Protein AF-A0A4Q9QGJ5-F1 (afdb_monomer_lite)

pLDDT: mean 77.06, std 15.82, range [46.91, 92.88]

Sequence (101 aa):
MSIDYETIQKIQKLGDDVLIGVAEVAALTGFSILTVRQRKLPGLEPVPGLSRLRWRLGDLRQWMRSGPQYLSTSAKLAAVATTTLNRAGRPTKKEQVERRK

Structure (mmCIF, N/CA/C/O backbone):
data_AF-A0A4Q9QGJ5-F1
#
_entry.id   AF-A0A4Q9QGJ5-F1
#
loop_
_atom_site.group_PDB
_atom_site.id
_atom_site.type_symbol
_atom_site.label_atom_id
_atom_site.label_alt_id
_atom_site.label_comp_id
_atom_site.label_asym_id
_atom_site.label_entity_id
_atom_site.label_seq_id
_atom_site.pdbx_PDB_ins_code
_atom_site.Cartn_x
_atom_site.Cartn_y
_atom_site.Cartn_z
_atom_site.occupancy
_atom_site.B_iso_or_equiv
_atom_site.auth_seq_id
_atom_site.auth_comp_id
_atom_site.auth_asym_id
_atom_site.auth_atom_id
_atom_site.pdbx_PDB_model_num
ATOM 1 N N . MET A 1 1 ? -4.146 13.561 14.499 1.00 57.62 1 MET A N 1
ATOM 2 C CA . MET A 1 1 ? -4.293 12.410 13.584 1.00 57.62 1 MET A CA 1
ATOM 3 C C . MET A 1 1 ? -4.172 11.160 14.431 1.00 57.62 1 MET A C 1
ATOM 5 O O . MET A 1 1 ? -3.139 11.003 15.065 1.00 57.62 1 MET A O 1
ATOM 9 N N . SER A 1 2 ? -5.233 10.359 14.543 1.00 69.31 2 SER A N 1
ATOM 10 C CA . SER A 1 2 ? -5.164 9.094 15.283 1.00 69.31 2 SER A CA 1
ATOM 11 C C . SER A 1 2 ? -4.436 8.073 14.416 1.00 69.31 2 SER A C 1
ATOM 13 O O . SER A 1 2 ? -4.761 7.938 13.239 1.00 69.31 2 SER A O 1
ATOM 15 N N . ILE A 1 3 ? -3.418 7.418 14.964 1.00 70.06 3 ILE A N 1
ATOM 16 C CA . ILE A 1 3 ? -2.721 6.323 14.289 1.00 70.06 3 ILE A CA 1
ATOM 17 C C . ILE A 1 3 ? -3.561 5.061 14.519 1.00 70.06 3 ILE A C 1
ATOM 19 O O . ILE A 1 3 ? -3.828 4.701 15.664 1.00 70.06 3 ILE A O 1
ATOM 23 N N . ASP A 1 4 ? -3.998 4.399 13.447 1.00 81.75 4 ASP A N 1
ATOM 24 C CA . ASP A 1 4 ? -4.859 3.210 13.525 1.00 81.75 4 ASP A CA 1
ATOM 25 C C . ASP A 1 4 ? -4.052 1.949 13.876 1.00 81.75 4 ASP A C 1
ATOM 27 O O . ASP A 1 4 ? -3.788 1.082 13.036 1.00 81.75 4 ASP A O 1
ATOM 31 N N . TYR A 1 5 ? -3.656 1.838 15.145 1.00 84.06 5 TYR A N 1
ATOM 32 C CA . TYR A 1 5 ? -2.845 0.728 15.659 1.00 84.06 5 TYR A CA 1
ATOM 33 C C . TYR A 1 5 ? -3.490 -0.651 15.457 1.00 84.06 5 TYR A C 1
ATOM 35 O O . TYR A 1 5 ? -2.786 -1.615 15.162 1.00 84.06 5 TYR A O 1
ATOM 43 N N . GLU A 1 6 ? -4.819 -0.741 15.527 1.00 86.12 6 GLU A N 1
ATOM 44 C CA . GLU A 1 6 ? -5.588 -1.961 15.237 1.00 86.12 6 GLU A CA 1
ATOM 45 C C . GLU A 1 6 ? -5.326 -2.487 13.817 1.00 86.12 6 GLU A C 1
ATOM 47 O O . GLU A 1 6 ? -5.089 -3.677 13.591 1.00 86.12 6 GLU A O 1
ATOM 52 N N . THR A 1 7 ? -5.339 -1.582 12.839 1.00 85.31 7 THR A N 1
ATOM 53 C CA . THR A 1 7 ? -5.097 -1.905 11.431 1.00 85.31 7 THR A CA 1
ATOM 54 C C . THR A 1 7 ? -3.648 -2.334 11.229 1.00 85.31 7 THR A C 1
ATOM 56 O O . THR A 1 7 ? -3.389 -3.338 10.565 1.00 85.31 7 THR A O 1
ATOM 59 N N . ILE A 1 8 ? -2.703 -1.638 11.868 1.00 86.00 8 ILE A N 1
ATOM 60 C CA . ILE A 1 8 ? -1.276 -1.977 11.816 1.00 86.00 8 ILE A CA 1
ATOM 61 C C . ILE A 1 8 ? -1.034 -3.386 12.376 1.00 86.00 8 ILE A C 1
ATOM 63 O O . ILE A 1 8 ? -0.383 -4.196 11.715 1.00 86.00 8 ILE A O 1
ATOM 67 N N . GLN A 1 9 ? -1.601 -3.719 13.541 1.00 87.69 9 GLN A N 1
ATOM 68 C CA . GLN A 1 9 ? -1.459 -5.048 14.147 1.00 87.69 9 GLN A CA 1
ATOM 69 C C . GLN A 1 9 ? -2.019 -6.163 13.257 1.00 87.69 9 GLN A C 1
ATOM 71 O O . GLN A 1 9 ? -1.419 -7.236 13.154 1.00 87.69 9 GLN A O 1
ATOM 76 N N . LYS A 1 10 ? -3.154 -5.925 12.589 1.00 88.69 10 LYS A N 1
ATOM 77 C CA . LYS A 1 10 ? -3.728 -6.888 11.638 1.00 88.69 10 LYS A CA 1
ATOM 78 C C . LYS A 1 10 ? -2.805 -7.097 10.442 1.00 88.69 10 LYS A C 1
ATOM 80 O O . LYS A 1 10 ? -2.529 -8.241 10.097 1.00 88.69 10 LYS A O 1
ATOM 85 N N . ILE A 1 11 ? -2.276 -6.022 9.853 1.00 87.94 11 ILE A N 1
ATOM 86 C CA . ILE A 1 11 ? -1.405 -6.103 8.671 1.00 87.94 11 ILE A CA 1
ATOM 87 C C . ILE A 1 11 ? -0.046 -6.739 8.993 1.00 87.94 11 ILE A C 1
ATOM 89 O O . ILE A 1 11 ? 0.528 -7.436 8.157 1.00 87.94 11 ILE A O 1
ATOM 93 N N . GLN A 1 12 ? 0.480 -6.552 10.203 1.00 86.38 12 GLN A N 1
ATOM 94 C CA . GLN A 1 12 ? 1.734 -7.189 10.622 1.00 86.38 12 GLN A CA 1
ATOM 95 C C . GLN A 1 12 ? 1.660 -8.722 10.591 1.00 86.38 12 GLN A C 1
ATOM 97 O O . GLN A 1 12 ? 2.649 -9.367 10.252 1.00 86.38 12 GLN A O 1
ATOM 102 N N . LYS A 1 13 ? 0.486 -9.299 10.872 1.00 90.19 13 LYS A N 1
ATOM 103 C CA . LYS A 1 13 ? 0.255 -10.752 10.834 1.00 90.19 13 LYS A CA 1
ATOM 104 C C . LYS A 1 13 ? 0.084 -11.308 9.416 1.00 90.19 13 LYS A C 1
ATOM 106 O O . LYS A 1 13 ? 0.064 -12.522 9.244 1.00 90.19 13 LYS A O 1
ATOM 111 N N . LEU A 1 14 ? -0.070 -10.444 8.410 1.00 90.62 14 LEU A N 1
ATOM 112 C CA . LEU A 1 14 ? -0.262 -10.849 7.020 1.00 90.62 14 LEU A CA 1
ATOM 113 C C . LEU A 1 14 ? 1.075 -11.154 6.334 1.00 90.62 14 LEU A C 1
ATOM 115 O O . LEU A 1 14 ? 2.115 -10.565 6.651 1.00 90.62 14 LEU A O 1
ATOM 119 N N . GLY A 1 15 ? 1.012 -12.073 5.369 1.00 88.31 15 GLY A N 1
ATOM 120 C CA . GLY A 1 15 ? 2.126 -12.406 4.486 1.00 88.31 15 GLY A CA 1
ATOM 121 C C . GLY A 1 15 ? 2.393 -11.326 3.434 1.00 88.31 15 GLY A C 1
ATOM 122 O O . GLY A 1 15 ? 1.543 -10.484 3.143 1.00 88.31 15 GLY A O 1
ATOM 123 N N . ASP A 1 16 ? 3.580 -11.378 2.835 1.00 88.25 16 ASP A N 1
ATOM 124 C CA . ASP A 1 16 ? 4.072 -10.356 1.903 1.00 88.25 16 ASP A CA 1
ATOM 125 C C . ASP A 1 16 ? 3.315 -10.326 0.556 1.00 88.25 16 ASP A C 1
ATOM 127 O O . ASP A 1 16 ? 3.315 -9.304 -0.135 1.00 88.25 16 ASP A O 1
ATOM 131 N N . ASP A 1 17 ? 2.603 -11.402 0.210 1.00 86.50 17 ASP A N 1
ATOM 132 C CA . ASP A 1 17 ? 1.807 -11.512 -1.020 1.00 86.50 17 ASP A CA 1
ATOM 133 C C . ASP A 1 17 ? 0.443 -10.816 -0.956 1.00 86.50 17 ASP A C 1
ATOM 135 O O . ASP A 1 17 ? -0.262 -10.728 -1.963 1.00 86.50 17 ASP A O 1
ATOM 139 N N . VAL A 1 18 ? 0.054 -10.300 0.211 1.00 91.75 18 VAL A N 1
ATOM 140 C CA . VAL A 1 18 ? -1.256 -9.672 0.379 1.00 91.75 18 VAL A CA 1
ATOM 141 C C . VAL A 1 18 ? -1.302 -8.304 -0.299 1.00 91.75 18 VAL A C 1
ATOM 143 O O . VAL A 1 18 ? -0.410 -7.467 -0.137 1.00 91.75 18 VAL A O 1
ATOM 146 N N . LEU A 1 19 ? -2.393 -8.063 -1.029 1.00 92.06 19 LEU A N 1
ATOM 147 C CA . LEU A 1 19 ? -2.705 -6.764 -1.609 1.00 92.06 19 LEU A CA 1
ATOM 148 C C . LEU A 1 19 ? -3.414 -5.870 -0.594 1.00 92.06 19 LEU A C 1
ATOM 150 O O . LEU A 1 19 ? -4.537 -6.145 -0.172 1.00 92.06 19 LEU A O 1
ATOM 154 N N . ILE A 1 20 ? -2.777 -4.755 -0.268 1.00 92.19 20 ILE A N 1
ATOM 155 C CA . ILE A 1 20 ? -3.281 -3.746 0.661 1.00 92.19 20 ILE A CA 1
ATOM 156 C C . ILE A 1 20 ? -3.733 -2.493 -0.091 1.00 92.19 20 ILE A C 1
ATOM 158 O O . ILE A 1 20 ? -3.265 -2.208 -1.194 1.00 92.19 20 ILE A O 1
ATOM 162 N N . GLY A 1 21 ? -4.714 -1.778 0.456 1.00 92.88 21 GLY A N 1
ATOM 163 C CA . GLY A 1 21 ? -5.278 -0.570 -0.138 1.00 92.88 21 GLY A CA 1
ATOM 164 C C . GLY A 1 21 ? -4.661 0.720 0.402 1.00 92.88 21 GLY A C 1
ATOM 165 O O . GLY A 1 21 ? -3.643 0.740 1.088 1.00 92.88 21 GLY A O 1
ATOM 166 N N . VAL A 1 22 ? -5.312 1.834 0.064 1.00 92.25 22 VAL A N 1
ATOM 167 C CA . VAL A 1 22 ? -4.862 3.191 0.414 1.00 92.25 22 VAL A CA 1
ATOM 168 C C . VAL A 1 22 ? -4.858 3.421 1.929 1.00 92.25 22 VAL A C 1
ATOM 170 O O . VAL A 1 22 ? -3.947 4.068 2.436 1.00 92.25 22 VAL A O 1
ATOM 173 N N . ALA A 1 23 ? -5.864 2.912 2.646 1.00 90.69 23 ALA A N 1
ATOM 174 C CA . ALA A 1 23 ? -5.994 3.119 4.088 1.00 90.69 23 ALA A CA 1
ATOM 175 C C . ALA A 1 23 ? -4.891 2.381 4.856 1.00 90.69 23 ALA A C 1
ATOM 177 O O . ALA A 1 23 ? -4.276 2.937 5.758 1.00 90.69 23 ALA A O 1
ATOM 178 N N . GLU A 1 24 ? -4.592 1.154 4.444 1.00 91.56 24 GLU A N 1
ATOM 179 C CA . GLU A 1 24 ? -3.553 0.320 5.033 1.00 91.56 24 GLU A CA 1
ATOM 180 C C . GLU A 1 24 ? -2.156 0.896 4.778 1.00 91.56 24 GLU A C 1
ATOM 182 O O . GLU A 1 24 ? -1.342 0.987 5.695 1.00 91.56 24 GLU A O 1
ATOM 187 N N . VAL A 1 25 ? -1.888 1.346 3.546 1.00 91.38 25 VAL A N 1
ATOM 188 C CA . VAL A 1 25 ? -0.626 2.021 3.206 1.00 91.38 25 VAL A CA 1
ATOM 189 C C . VAL A 1 25 ? -0.479 3.315 4.008 1.00 91.38 25 VAL A C 1
ATOM 191 O O . VAL A 1 25 ? 0.598 3.576 4.540 1.00 91.38 25 VAL A O 1
ATOM 194 N N . ALA A 1 26 ? -1.544 4.108 4.148 1.00 91.19 26 ALA A N 1
ATOM 195 C CA . ALA A 1 26 ? -1.533 5.322 4.966 1.00 91.19 26 ALA A CA 1
ATOM 196 C C . ALA A 1 2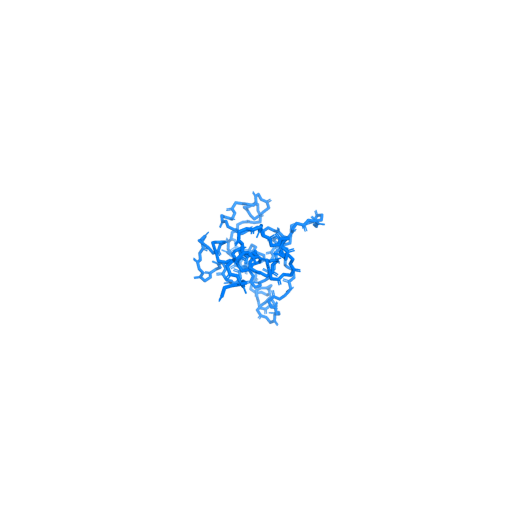6 ? -1.245 5.011 6.446 1.00 91.19 26 ALA A C 1
ATOM 198 O O . ALA A 1 26 ? -0.392 5.658 7.049 1.00 91.19 26 ALA A O 1
ATOM 199 N N . ALA A 1 27 ? -1.882 3.977 7.003 1.00 90.38 27 ALA A N 1
ATOM 200 C CA . ALA A 1 27 ? -1.660 3.545 8.381 1.00 90.38 27 ALA A CA 1
ATOM 201 C C . ALA A 1 27 ? -0.210 3.092 8.631 1.00 90.38 27 ALA A C 1
ATOM 203 O O . ALA A 1 27 ? 0.356 3.403 9.675 1.00 90.38 27 ALA A O 1
ATOM 204 N N . LEU A 1 28 ? 0.410 2.392 7.675 1.00 89.19 28 LEU A N 1
ATOM 205 C CA . LEU A 1 28 ? 1.783 1.891 7.812 1.00 89.19 28 LEU A CA 1
ATOM 206 C C . LEU A 1 28 ? 2.859 2.953 7.577 1.00 89.19 28 LEU A C 1
ATOM 208 O O . LEU A 1 28 ? 3.907 2.921 8.214 1.00 89.19 28 LEU A O 1
ATOM 212 N N . THR A 1 29 ? 2.625 3.870 6.642 1.00 88.00 29 THR A N 1
ATOM 213 C CA . THR A 1 29 ? 3.616 4.887 6.257 1.00 88.00 29 THR A CA 1
ATOM 214 C C . THR A 1 29 ? 3.486 6.184 7.049 1.00 88.00 29 THR A C 1
ATOM 216 O O . THR A 1 29 ? 4.409 6.993 7.044 1.00 88.00 29 THR A O 1
ATOM 219 N N . GLY A 1 30 ? 2.341 6.411 7.700 1.00 87.62 30 GLY A N 1
ATOM 220 C CA . GLY A 1 30 ? 2.018 7.674 8.364 1.00 87.62 30 GLY A CA 1
ATOM 221 C C . GLY A 1 30 ? 1.666 8.813 7.399 1.00 87.62 30 GLY A C 1
ATOM 222 O O . GLY A 1 30 ? 1.411 9.932 7.844 1.00 87.62 30 GLY A O 1
ATOM 223 N N . PHE A 1 31 ? 1.627 8.565 6.084 1.00 88.81 31 PHE A N 1
ATOM 224 C CA . PHE A 1 31 ? 1.162 9.560 5.121 1.00 88.81 31 PHE A CA 1
ATOM 225 C C . PHE A 1 31 ? -0.351 9.737 5.179 1.00 88.81 31 PHE A C 1
ATOM 227 O O . PHE A 1 31 ? -1.109 8.815 5.473 1.00 88.81 31 PHE A O 1
ATOM 234 N N . SER A 1 32 ? -0.811 10.927 4.792 1.00 90.31 32 SER A N 1
ATOM 235 C CA . SER A 1 32 ? -2.241 11.146 4.604 1.00 90.31 32 SER A CA 1
ATOM 236 C C . SER A 1 32 ? -2.793 10.241 3.493 1.00 90.31 32 SER A C 1
ATOM 238 O O . SER A 1 32 ? -2.139 10.013 2.470 1.00 90.31 32 SER A O 1
ATOM 240 N N . ILE A 1 33 ? -4.043 9.797 3.647 1.00 90.31 33 ILE A N 1
ATOM 241 C CA . ILE A 1 33 ? -4.778 9.033 2.623 1.00 90.31 33 ILE A CA 1
ATOM 242 C C . ILE A 1 33 ? -4.753 9.763 1.271 1.00 90.31 33 ILE A C 1
ATOM 244 O O . ILE A 1 33 ? -4.639 9.128 0.224 1.00 90.31 33 ILE A O 1
ATOM 248 N N . LEU A 1 34 ? -4.820 11.100 1.277 1.00 92.44 34 LEU A N 1
ATOM 249 C CA . LEU A 1 34 ? -4.745 11.914 0.063 1.00 92.44 34 LEU A CA 1
ATOM 250 C C . LEU A 1 34 ? -3.388 11.786 -0.630 1.00 92.44 34 LEU A C 1
ATOM 252 O O . LEU A 1 34 ? -3.351 11.611 -1.845 1.00 92.44 34 LEU A O 1
ATOM 256 N N . THR A 1 35 ? -2.288 11.815 0.123 1.00 90.38 35 THR A N 1
ATOM 257 C CA . THR A 1 35 ? -0.927 11.651 -0.412 1.00 90.38 35 THR A CA 1
ATOM 258 C C . THR A 1 35 ? -0.769 10.293 -1.097 1.00 90.38 35 THR A C 1
ATOM 260 O O . THR A 1 35 ? -0.269 10.217 -2.221 1.00 90.38 35 THR A O 1
ATOM 263 N N . VAL A 1 36 ? -1.265 9.231 -0.455 1.00 91.00 36 VAL A N 1
ATOM 264 C CA . VAL A 1 36 ? -1.239 7.867 -1.002 1.00 91.00 36 VAL A CA 1
ATOM 265 C C . VAL A 1 36 ? -2.134 7.759 -2.243 1.00 91.00 36 VAL A C 1
ATOM 267 O O . VAL A 1 36 ? -1.730 7.200 -3.263 1.00 91.00 36 VAL A O 1
ATOM 270 N N . ARG A 1 37 ? -3.332 8.357 -2.215 1.00 90.38 37 ARG A N 1
ATOM 271 C CA . ARG A 1 37 ? -4.271 8.361 -3.351 1.00 90.38 37 ARG A CA 1
ATOM 272 C C . ARG A 1 37 ? -3.739 9.138 -4.557 1.00 90.38 37 ARG A C 1
ATOM 274 O O . ARG A 1 37 ? -3.999 8.746 -5.690 1.00 90.38 37 ARG A O 1
ATOM 281 N N . GLN A 1 38 ? -2.973 10.199 -4.314 1.00 91.25 38 GLN A N 1
ATOM 282 C CA . GLN A 1 38 ? -2.270 10.973 -5.339 1.00 91.25 38 GLN A CA 1
ATOM 283 C C . GLN A 1 38 ? -0.991 10.285 -5.848 1.00 91.25 38 GLN A C 1
ATOM 285 O O . GLN A 1 38 ? -0.313 10.858 -6.695 1.00 91.25 38 GLN A O 1
ATOM 290 N N . ARG A 1 39 ? -0.652 9.083 -5.352 1.00 87.19 39 ARG A N 1
ATOM 291 C CA . ARG A 1 39 ? 0.554 8.321 -5.728 1.00 87.19 39 ARG A CA 1
ATOM 292 C C . ARG A 1 39 ? 1.849 9.119 -5.552 1.00 87.19 39 ARG A C 1
ATOM 294 O O . ARG A 1 39 ? 2.819 8.919 -6.272 1.00 87.19 39 ARG A O 1
ATOM 301 N N . LYS A 1 40 ? 1.895 10.010 -4.559 1.00 85.62 40 LYS A N 1
ATOM 302 C CA . LYS A 1 40 ? 3.081 10.826 -4.239 1.00 85.62 40 LYS A CA 1
ATOM 303 C C . LYS A 1 40 ? 4.131 10.048 -3.436 1.00 85.62 40 LYS A C 1
ATOM 305 O O . LYS A 1 40 ? 4.827 10.619 -2.604 1.00 85.62 40 LYS A O 1
ATOM 310 N N . LEU A 1 41 ? 4.211 8.741 -3.659 1.00 83.56 41 LEU A N 1
ATOM 311 C CA . LEU A 1 41 ? 5.153 7.845 -3.006 1.00 83.56 41 LEU A CA 1
ATOM 312 C C . LEU A 1 41 ? 6.225 7.491 -4.037 1.00 83.56 41 LEU A C 1
ATOM 314 O O . LEU A 1 41 ? 6.003 6.589 -4.844 1.00 83.56 41 LEU A O 1
ATOM 318 N N . PRO A 1 42 ? 7.355 8.220 -4.079 1.00 83.12 42 PRO A N 1
ATOM 319 C CA . PRO A 1 42 ? 8.384 7.977 -5.073 1.00 83.12 42 PRO A CA 1
ATOM 320 C C . PRO A 1 42 ? 8.902 6.552 -4.928 1.00 83.12 42 PRO A C 1
ATOM 322 O O . PRO A 1 42 ? 9.324 6.103 -3.857 1.00 83.12 42 PRO A O 1
ATOM 325 N N . GLY A 1 43 ? 8.806 5.840 -6.038 1.00 81.25 43 GLY A N 1
ATOM 326 C CA . GLY A 1 43 ? 9.129 4.440 -6.128 1.00 81.25 43 GLY A CA 1
ATOM 327 C C . GLY A 1 43 ? 7.955 3.506 -5.839 1.00 81.25 43 GLY A C 1
ATOM 328 O O . GLY A 1 43 ? 7.983 2.391 -6.325 1.00 81.25 43 GLY A O 1
ATOM 329 N N . LEU A 1 44 ? 6.937 3.863 -5.054 1.00 85.62 44 LEU A N 1
ATOM 330 C CA . LEU A 1 44 ? 5.883 2.914 -4.664 1.00 85.62 44 LEU A CA 1
ATOM 331 C C . LEU A 1 44 ? 4.757 2.811 -5.698 1.00 85.62 44 LEU A C 1
ATOM 333 O O . LEU A 1 44 ? 3.701 3.429 -5.553 1.00 85.62 44 LEU A O 1
ATOM 337 N N . GLU A 1 45 ? 4.967 1.980 -6.718 1.00 84.69 45 GLU A N 1
ATOM 338 C CA . GLU A 1 45 ? 3.980 1.764 -7.775 1.00 84.69 45 GLU A CA 1
ATOM 339 C C . GLU A 1 45 ? 2.857 0.808 -7.335 1.00 84.69 45 GLU A C 1
ATOM 341 O O . GLU A 1 45 ? 3.128 -0.267 -6.789 1.00 84.69 45 GLU A O 1
ATOM 346 N N . PRO A 1 46 ? 1.579 1.171 -7.554 1.00 88.94 46 PRO A N 1
ATOM 347 C CA . PRO A 1 46 ? 0.467 0.261 -7.333 1.00 88.94 46 PRO A CA 1
ATOM 348 C C . PRO A 1 46 ? 0.444 -0.835 -8.402 1.00 88.94 46 PRO A C 1
ATOM 350 O O . PRO A 1 46 ? 0.883 -0.643 -9.536 1.00 88.94 46 PRO A O 1
ATOM 353 N N . VAL A 1 47 ? -0.154 -1.972 -8.060 1.00 88.12 47 VAL A N 1
ATOM 354 C CA . VAL A 1 47 ? -0.333 -3.095 -8.979 1.00 88.12 47 VAL A CA 1
ATOM 355 C C . VAL A 1 47 ? -1.213 -2.653 -10.162 1.00 88.12 47 VAL A C 1
ATOM 357 O O . VAL A 1 47 ? -2.357 -2.228 -9.947 1.00 88.12 47 VAL A O 1
ATOM 360 N N . PRO A 1 48 ? -0.704 -2.727 -11.408 1.00 84.62 48 PRO A N 1
ATOM 361 C CA . PRO A 1 48 ? -1.453 -2.318 -12.589 1.00 84.62 48 PRO A CA 1
ATOM 362 C C . PRO A 1 48 ? -2.610 -3.286 -12.872 1.00 84.62 48 PRO A C 1
ATOM 364 O O . PRO A 1 48 ? -2.596 -4.442 -12.457 1.00 84.62 48 PRO A O 1
ATOM 367 N N . GLY A 1 49 ? -3.629 -2.817 -13.597 1.00 86.00 49 GLY A N 1
ATOM 368 C CA . GLY A 1 49 ? -4.779 -3.644 -13.995 1.00 86.00 49 GLY A CA 1
ATOM 369 C C . GLY A 1 49 ? -5.894 -3.766 -12.949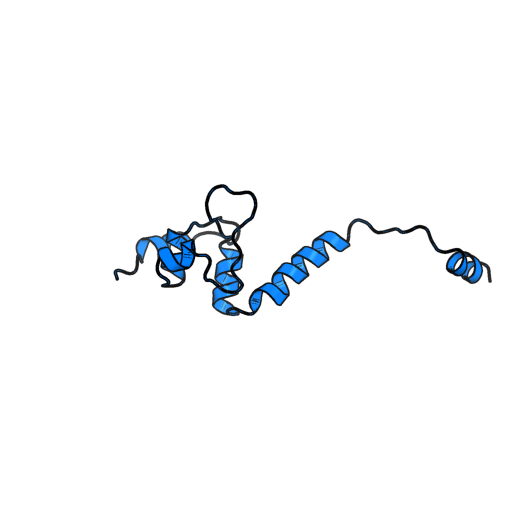 1.00 86.00 49 GLY A C 1
ATOM 370 O O . GLY A 1 49 ? -6.900 -4.421 -13.208 1.00 86.00 49 GLY A O 1
ATOM 371 N N . LEU A 1 50 ? -5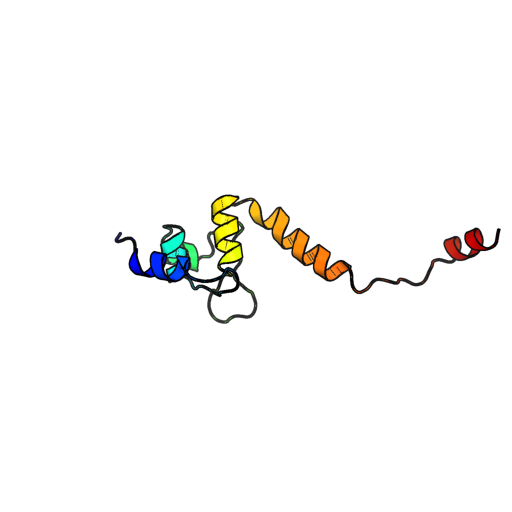.765 -3.107 -11.793 1.00 85.00 50 LEU A N 1
ATOM 372 C CA . LEU A 1 50 ? -6.807 -3.048 -10.764 1.00 85.00 50 LEU A CA 1
ATOM 373 C C . LEU A 1 50 ? -7.546 -1.704 -10.795 1.00 85.00 50 LEU A C 1
ATOM 375 O O . LEU A 1 50 ? -6.942 -0.639 -10.907 1.00 85.00 50 LEU A O 1
ATOM 379 N N . SER A 1 51 ? -8.872 -1.753 -10.631 1.00 86.00 51 SER A N 1
ATOM 380 C CA . SER A 1 51 ? -9.740 -0.562 -10.584 1.00 86.00 51 SER A CA 1
ATOM 381 C C . SER A 1 51 ? -9.514 0.307 -9.343 1.00 86.00 51 SER A C 1
ATOM 383 O O . SER A 1 51 ? -9.840 1.493 -9.331 1.00 86.00 51 SER A O 1
ATOM 385 N N . ARG A 1 52 ? -8.948 -0.276 -8.282 1.00 88.56 52 ARG A N 1
ATOM 386 C CA . ARG A 1 52 ? -8.591 0.402 -7.032 1.00 88.56 52 ARG A CA 1
ATOM 387 C C . ARG A 1 52 ? -7.086 0.330 -6.831 1.00 88.56 52 ARG A C 1
ATOM 389 O O . ARG A 1 52 ? -6.468 -0.670 -7.180 1.00 88.56 52 ARG A O 1
ATOM 396 N N . LEU A 1 53 ? -6.519 1.365 -6.213 1.00 91.75 53 LEU A N 1
ATOM 397 C CA . LEU A 1 53 ? -5.102 1.376 -5.861 1.00 91.75 53 LEU A CA 1
ATOM 398 C C . LEU A 1 53 ? -4.819 0.271 -4.842 1.00 91.75 53 LEU A C 1
ATOM 400 O O . LEU A 1 53 ? -5.390 0.267 -3.746 1.00 91.75 53 L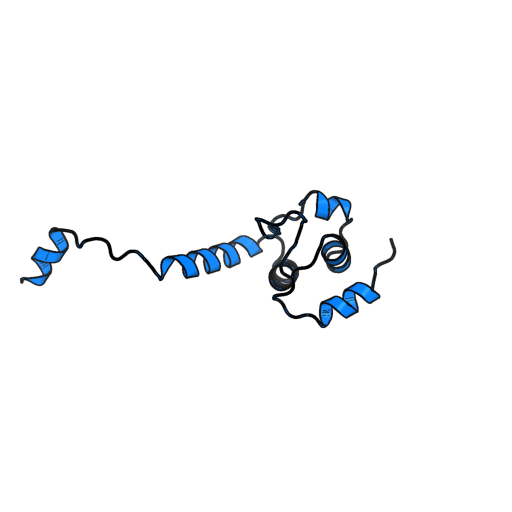EU A O 1
ATOM 404 N N . ARG A 1 54 ? -3.965 -0.667 -5.242 1.00 92.00 54 ARG A N 1
ATOM 405 C CA . ARG A 1 54 ? -3.516 -1.795 -4.433 1.00 92.00 54 ARG A CA 1
ATOM 406 C C . ARG A 1 54 ? -2.003 -1.893 -4.520 1.00 92.00 54 ARG A C 1
ATOM 408 O O . ARG A 1 54 ? -1.452 -1.722 -5.602 1.00 92.00 54 ARG A O 1
ATOM 415 N N . TRP A 1 55 ? -1.360 -2.214 -3.411 1.00 92.19 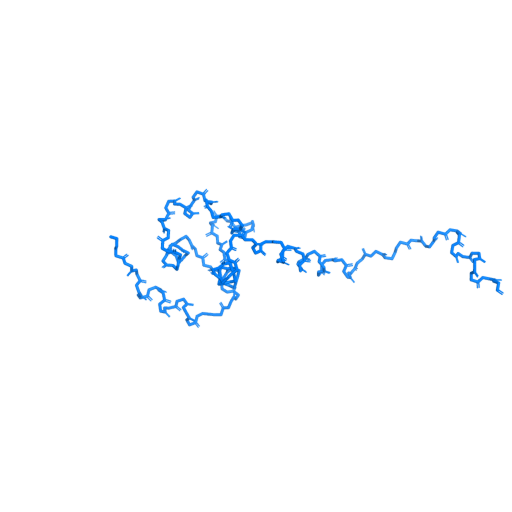55 TRP A N 1
ATOM 416 C CA . TRP A 1 55 ? 0.077 -2.470 -3.335 1.00 92.19 55 TRP A CA 1
ATOM 417 C C . TRP A 1 55 ? 0.313 -3.838 -2.720 1.00 92.19 55 TRP A C 1
ATOM 419 O O . TRP A 1 55 ? -0.485 -4.278 -1.891 1.00 92.19 55 TRP A O 1
ATOM 429 N N . ARG A 1 56 ? 1.403 -4.508 -3.096 1.00 91.38 56 ARG A N 1
ATOM 430 C CA . ARG A 1 56 ? 1.829 -5.711 -2.379 1.00 91.38 56 ARG A CA 1
ATOM 431 C C . ARG A 1 56 ? 2.458 -5.298 -1.057 1.00 91.38 56 ARG A C 1
ATOM 433 O O . ARG A 1 56 ? 3.263 -4.367 -1.006 1.00 91.38 56 ARG A O 1
ATOM 440 N N . LEU A 1 57 ? 2.097 -5.998 0.012 1.00 91.62 57 LEU A N 1
ATOM 441 C CA . LEU A 1 57 ? 2.626 -5.719 1.340 1.00 91.62 57 LEU A CA 1
ATOM 442 C C . LEU A 1 57 ? 4.149 -5.916 1.401 1.00 91.62 57 LEU A C 1
ATOM 444 O O . LEU A 1 57 ? 4.831 -5.122 2.046 1.00 91.62 57 LEU A O 1
ATOM 448 N N . GLY A 1 58 ? 4.685 -6.915 0.695 1.00 90.19 58 GLY A N 1
ATOM 449 C CA . GLY A 1 58 ? 6.126 -7.151 0.581 1.00 90.19 58 GLY A CA 1
ATOM 450 C C . GLY A 1 58 ? 6.874 -5.966 -0.028 1.00 90.19 58 GLY A C 1
ATOM 451 O O . GLY A 1 58 ? 7.845 -5.489 0.561 1.00 90.19 58 GLY A O 1
ATOM 452 N N . ASP A 1 59 ? 6.369 -5.431 -1.145 1.00 89.31 59 ASP A N 1
ATOM 453 C CA . ASP A 1 59 ? 6.947 -4.256 -1.808 1.00 89.31 59 ASP A CA 1
ATOM 454 C C . ASP A 1 59 ? 6.916 -3.033 -0.884 1.00 89.31 59 ASP A C 1
ATOM 456 O O . ASP A 1 59 ? 7.914 -2.323 -0.764 1.00 89.31 59 ASP A O 1
ATOM 460 N N . LEU A 1 60 ? 5.811 -2.826 -0.153 1.00 90.19 60 LEU A N 1
ATOM 461 C CA . LEU A 1 60 ? 5.709 -1.743 0.826 1.00 90.19 60 LEU A CA 1
ATOM 462 C C . LEU A 1 60 ? 6.708 -1.916 1.980 1.00 90.19 60 LEU A C 1
ATOM 464 O O . LEU A 1 60 ? 7.398 -0.965 2.342 1.00 90.19 60 LEU A O 1
ATOM 468 N N . ARG A 1 61 ? 6.814 -3.114 2.564 1.00 90.31 61 ARG A N 1
ATOM 469 C CA . ARG A 1 61 ? 7.766 -3.397 3.654 1.00 90.31 61 ARG A CA 1
ATOM 470 C C . ARG A 1 61 ? 9.203 -3.190 3.194 1.00 90.31 61 ARG A C 1
ATOM 472 O O . ARG A 1 61 ? 10.019 -2.644 3.934 1.00 90.31 61 ARG A O 1
ATOM 479 N N . GLN A 1 62 ? 9.518 -3.617 1.977 1.00 88.31 62 GLN A N 1
ATOM 480 C CA . GLN A 1 62 ? 10.842 -3.437 1.405 1.00 88.31 62 GLN A CA 1
ATOM 481 C C . GLN A 1 62 ? 11.128 -1.963 1.099 1.00 88.31 62 GLN A C 1
ATOM 483 O O . GLN A 1 62 ? 12.207 -1.484 1.437 1.00 88.31 62 GLN A O 1
ATOM 488 N N . TRP A 1 63 ? 10.151 -1.219 0.576 1.00 90.00 63 TRP A N 1
ATOM 489 C CA . TRP A 1 63 ? 10.236 0.233 0.404 1.00 90.00 63 TRP A CA 1
ATOM 490 C C . TRP A 1 63 ? 10.484 0.959 1.726 1.00 90.00 63 TRP A C 1
ATOM 492 O O . TRP A 1 63 ? 11.356 1.817 1.794 1.00 90.00 63 TRP A O 1
ATOM 502 N N . MET A 1 64 ? 9.791 0.582 2.803 1.00 88.44 64 MET A N 1
ATOM 503 C CA . MET A 1 64 ? 10.008 1.179 4.126 1.00 88.44 64 MET A CA 1
ATOM 504 C C . MET A 1 64 ? 11.422 0.922 4.666 1.00 88.44 64 MET A C 1
ATOM 506 O O . MET A 1 64 ? 11.961 1.768 5.373 1.00 88.44 64 MET A O 1
ATOM 510 N N . ARG A 1 65 ? 12.040 -0.221 4.333 1.00 89.12 65 ARG A N 1
ATOM 511 C CA . ARG A 1 65 ? 13.419 -0.539 4.745 1.00 89.12 65 ARG A CA 1
ATOM 512 C C . ARG A 1 65 ? 14.481 0.135 3.875 1.00 89.12 65 ARG A C 1
ATOM 514 O O . ARG A 1 65 ? 15.509 0.550 4.393 1.00 89.12 65 ARG A O 1
ATOM 521 N N . SER A 1 66 ? 14.266 0.199 2.563 1.00 84.69 66 SER A N 1
ATOM 522 C CA . SER A 1 66 ? 15.257 0.678 1.585 1.00 84.69 66 SER A CA 1
ATOM 523 C C . SER A 1 66 ? 15.060 2.140 1.169 1.00 84.69 66 SER A C 1
ATOM 525 O O . SER A 1 66 ? 15.911 2.715 0.492 1.00 84.69 66 SER A O 1
ATOM 527 N N . GLY A 1 67 ? 13.939 2.747 1.553 1.00 79.81 67 GLY A N 1
ATOM 528 C CA . GLY A 1 67 ? 13.542 4.084 1.140 1.00 79.81 67 GLY A CA 1
ATOM 529 C C . GLY A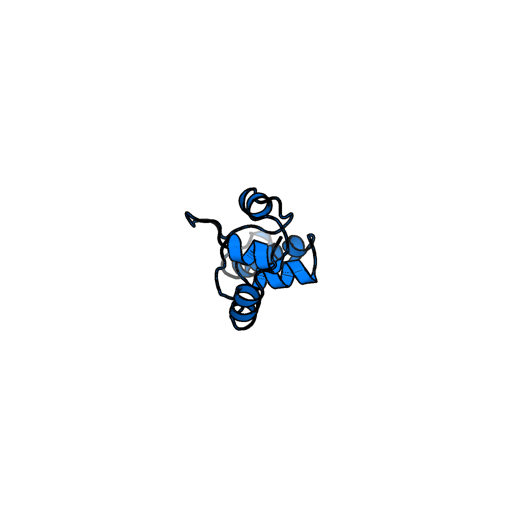 1 67 ? 13.160 4.186 -0.348 1.00 79.81 67 GLY A C 1
ATOM 530 O O . GLY A 1 67 ? 13.003 3.178 -1.047 1.00 79.81 67 GLY A O 1
ATOM 531 N N . PRO A 1 68 ? 13.042 5.419 -0.876 1.00 70.94 68 PRO A N 1
ATOM 532 C CA . PRO A 1 68 ? 12.603 5.700 -2.251 1.00 70.94 68 PRO A CA 1
ATOM 533 C C . PRO A 1 68 ? 13.441 5.066 -3.376 1.00 70.94 68 PRO A C 1
ATOM 535 O O . PRO A 1 68 ? 13.014 5.066 -4.526 1.00 70.94 68 PRO A O 1
ATOM 538 N N . GLN A 1 69 ? 14.623 4.517 -3.078 1.00 65.12 69 GLN A N 1
ATOM 539 C CA . GLN A 1 69 ? 15.554 3.961 -4.072 1.00 65.12 69 GLN A CA 1
ATOM 540 C C . GLN A 1 69 ? 15.233 2.513 -4.499 1.00 65.12 69 GLN A C 1
ATOM 542 O O . GLN A 1 69 ? 15.866 1.972 -5.409 1.00 65.12 69 GLN A O 1
ATOM 547 N N . TYR A 1 70 ? 14.252 1.870 -3.861 1.00 62.78 70 TYR A N 1
ATOM 548 C CA . TYR A 1 70 ? 14.028 0.422 -3.952 1.00 62.78 70 TYR A CA 1
ATOM 549 C C . TYR A 1 70 ? 13.589 -0.126 -5.335 1.00 62.78 70 TYR A C 1
ATOM 551 O O . TYR A 1 70 ? 13.850 -1.297 -5.628 1.00 62.78 70 TYR A O 1
ATOM 559 N N . LEU A 1 71 ? 12.976 0.681 -6.219 1.00 57.50 71 LEU A N 1
ATOM 560 C CA . LEU A 1 71 ? 12.560 0.216 -7.558 1.00 57.50 71 LEU A CA 1
ATOM 561 C C . LEU A 1 71 ? 13.735 -0.191 -8.451 1.00 57.50 71 LEU A C 1
ATOM 563 O O . LEU A 1 71 ? 13.550 -0.996 -9.363 1.00 57.50 71 LEU A O 1
ATOM 567 N N . SER A 1 72 ? 14.943 0.305 -8.169 1.00 52.03 72 SER A N 1
ATOM 568 C CA . SER A 1 72 ? 16.160 -0.069 -8.900 1.00 52.03 72 SER A CA 1
ATOM 569 C C . SER A 1 72 ? 16.446 -1.575 -8.811 1.00 52.03 72 SER A C 1
ATOM 571 O O . SER A 1 72 ? 17.095 -2.139 -9.692 1.00 52.03 72 SER A O 1
ATOM 573 N N . THR A 1 73 ? 15.939 -2.237 -7.765 1.00 49.09 73 THR A N 1
ATOM 574 C CA . THR A 1 73 ? 16.197 -3.652 -7.479 1.00 49.09 73 THR A CA 1
ATOM 575 C C . THR A 1 73 ? 15.013 -4.545 -7.860 1.00 49.09 73 THR A C 1
ATOM 577 O O . THR A 1 73 ? 15.226 -5.572 -8.499 1.00 49.09 73 THR A O 1
ATOM 580 N N . SER A 1 74 ? 13.766 -4.163 -7.547 1.00 53.72 74 SER A N 1
ATOM 581 C CA . SER A 1 74 ? 12.591 -5.020 -7.818 1.00 53.72 74 SER A CA 1
ATOM 582 C C . SER A 1 74 ? 12.231 -5.091 -9.312 1.00 53.72 74 SER A C 1
ATOM 584 O O . SER A 1 74 ? 12.036 -6.181 -9.850 1.00 53.72 74 SER A O 1
ATOM 586 N N . ALA A 1 75 ? 12.277 -3.964 -10.039 1.00 53.16 75 ALA A N 1
ATOM 587 C CA . ALA A 1 75 ? 12.089 -3.964 -11.495 1.00 53.16 75 ALA A CA 1
ATOM 588 C C . ALA A 1 75 ? 13.201 -4.748 -12.219 1.00 53.16 75 ALA A C 1
ATOM 590 O O . ALA A 1 75 ? 12.951 -5.408 -13.226 1.00 53.16 75 ALA A O 1
ATOM 591 N N . LYS A 1 76 ? 14.422 -4.737 -11.666 1.00 48.56 76 LYS A N 1
ATOM 592 C CA . LYS A 1 76 ? 15.556 -5.521 -12.170 1.00 48.56 76 LYS A CA 1
ATOM 593 C C . LYS A 1 76 ? 15.350 -7.022 -11.940 1.00 48.56 76 LYS A C 1
ATOM 595 O O . LYS A 1 76 ? 15.619 -7.802 -12.844 1.00 48.56 76 LYS A O 1
ATOM 600 N N . LEU A 1 77 ? 14.814 -7.428 -10.787 1.00 50.69 77 LEU A N 1
ATOM 601 C CA . LEU A 1 77 ? 14.483 -8.830 -10.494 1.00 50.69 77 LEU A CA 1
ATOM 602 C C . LEU A 1 77 ? 13.319 -9.347 -11.358 1.00 50.69 77 LEU A C 1
ATOM 604 O O . LEU A 1 77 ? 13.405 -10.452 -11.890 1.00 50.69 77 LEU A O 1
ATOM 608 N N . ALA A 1 78 ? 12.275 -8.541 -11.576 1.00 53.25 78 ALA A N 1
ATOM 609 C CA . ALA A 1 78 ? 11.165 -8.894 -12.464 1.00 53.25 78 ALA A CA 1
ATOM 610 C C . ALA A 1 78 ? 11.600 -8.998 -13.939 1.00 53.25 78 ALA A C 1
ATOM 612 O O . ALA A 1 78 ? 11.192 -9.930 -14.633 1.00 53.25 78 ALA A O 1
ATOM 613 N N . ALA A 1 79 ? 12.477 -8.097 -14.403 1.00 52.12 79 ALA A N 1
ATOM 614 C CA . ALA A 1 79 ? 13.052 -8.143 -15.750 1.00 52.12 79 ALA A CA 1
ATOM 615 C C . ALA A 1 79 ? 14.018 -9.328 -15.948 1.00 52.12 79 ALA A C 1
ATOM 617 O O . ALA A 1 79 ? 14.065 -9.916 -17.032 1.00 52.12 79 ALA A O 1
ATOM 618 N N . VAL A 1 80 ? 14.759 -9.725 -14.906 1.00 50.81 80 VAL A N 1
ATOM 619 C CA . VAL A 1 80 ? 15.590 -10.944 -14.920 1.00 50.81 80 VAL A CA 1
ATOM 620 C C . VAL A 1 80 ? 14.718 -12.205 -14.968 1.00 50.81 80 VAL A C 1
ATOM 622 O O . VAL A 1 80 ? 15.041 -13.140 -15.695 1.00 50.81 80 VAL A O 1
ATOM 625 N N . ALA A 1 81 ? 13.570 -12.221 -14.283 1.00 53.78 81 ALA A N 1
ATOM 626 C CA . ALA A 1 81 ? 12.642 -13.353 -14.329 1.00 53.78 81 ALA A CA 1
ATOM 627 C C . ALA A 1 81 ? 11.956 -13.529 -15.699 1.00 53.78 81 ALA A C 1
ATOM 629 O O . ALA A 1 81 ? 11.644 -14.652 -16.084 1.00 53.78 81 ALA A O 1
ATOM 630 N N . THR A 1 82 ? 11.745 -12.451 -16.467 1.00 50.84 82 THR A N 1
ATOM 631 C CA . THR A 1 82 ? 11.179 -12.546 -17.829 1.00 50.84 82 THR A CA 1
ATOM 632 C C . THR A 1 82 ? 12.220 -12.856 -18.909 1.00 50.84 82 THR A C 1
ATOM 634 O O . THR A 1 82 ? 11.854 -13.317 -19.988 1.00 50.84 82 THR A O 1
ATOM 637 N N . THR A 1 83 ? 13.512 -12.630 -18.656 1.00 50.81 83 THR A N 1
ATOM 638 C CA . THR A 1 83 ? 14.566 -12.844 -19.668 1.00 50.81 83 THR A CA 1
ATOM 639 C C . THR A 1 83 ? 15.079 -14.280 -19.749 1.00 50.81 83 THR A C 1
ATOM 641 O O . THR A 1 83 ? 15.734 -14.621 -20.732 1.00 50.81 83 THR A O 1
ATOM 644 N N . THR A 1 84 ? 14.745 -15.157 -18.800 1.00 50.16 84 THR A N 1
ATOM 645 C CA . THR A 1 84 ? 15.232 -16.547 -18.810 1.00 50.16 84 THR A CA 1
ATOM 646 C C . THR A 1 84 ? 14.411 -17.515 -19.661 1.00 50.16 84 THR A C 1
ATOM 648 O O . THR A 1 84 ? 14.816 -18.669 -19.775 1.00 50.16 84 THR A O 1
ATOM 651 N N . LEU A 1 85 ? 13.313 -17.092 -20.306 1.00 52.78 85 LEU A N 1
ATOM 652 C CA . LEU A 1 85 ? 12.451 -18.037 -21.033 1.00 52.78 85 LEU A CA 1
ATOM 653 C C . LEU A 1 85 ? 12.274 -17.840 -22.539 1.00 52.78 85 LEU A C 1
ATOM 655 O O . LEU A 1 85 ? 11.626 -18.695 -23.121 1.00 52.78 85 LEU A O 1
ATOM 659 N N . ASN A 1 86 ? 12.853 -16.839 -23.216 1.00 52.91 86 ASN A N 1
ATOM 660 C CA . ASN A 1 86 ? 12.850 -16.839 -24.693 1.00 52.91 86 ASN A CA 1
ATOM 661 C C . ASN A 1 86 ? 13.810 -15.819 -25.325 1.00 52.91 86 ASN A C 1
ATOM 663 O O . ASN A 1 86 ? 13.443 -14.669 -25.565 1.00 52.91 86 ASN A O 1
ATOM 667 N N . ARG A 1 87 ? 15.018 -16.263 -25.701 1.00 46.91 87 ARG A N 1
ATOM 668 C CA . ARG A 1 87 ? 15.739 -15.708 -26.865 1.00 46.91 87 ARG A CA 1
ATOM 669 C C . ARG A 1 87 ? 16.812 -16.665 -27.395 1.00 46.91 87 ARG A C 1
ATOM 671 O O . ARG A 1 87 ? 17.980 -16.316 -27.516 1.00 46.91 87 ARG A O 1
ATOM 678 N N . ALA A 1 88 ? 16.402 -17.874 -27.776 1.00 50.56 88 ALA A N 1
ATOM 679 C CA . ALA A 1 88 ? 17.166 -18.657 -28.745 1.00 50.56 88 ALA A CA 1
ATOM 680 C C . ALA A 1 88 ? 17.001 -18.004 -30.130 1.00 50.56 88 ALA A C 1
ATOM 682 O O . ALA A 1 88 ? 16.144 -18.379 -30.928 1.00 50.56 88 ALA A O 1
ATOM 683 N N . GLY A 1 89 ? 17.766 -16.940 -30.381 1.00 57.28 89 GLY A N 1
ATOM 684 C CA . GLY A 1 89 ? 17.907 -16.366 -31.715 1.00 57.28 89 GLY A CA 1
ATOM 685 C C . GLY A 1 89 ? 18.675 -17.324 -32.626 1.00 57.28 89 GLY A C 1
ATOM 686 O O . GLY A 1 89 ? 19.590 -18.014 -32.182 1.00 57.28 89 GLY A O 1
ATOM 687 N N . ARG A 1 90 ? 18.291 -17.366 -33.906 1.00 53.84 90 ARG A N 1
ATOM 688 C CA . ARG A 1 90 ? 18.962 -18.133 -34.965 1.00 53.84 90 ARG A CA 1
ATOM 689 C C . ARG A 1 90 ? 20.472 -17.825 -34.947 1.00 53.84 90 ARG A C 1
ATOM 691 O O . ARG A 1 90 ? 20.814 -16.648 -35.079 1.00 53.84 90 ARG A O 1
ATOM 698 N N . PRO A 1 91 ? 21.356 -18.831 -34.815 1.00 57.78 91 PRO A N 1
ATOM 699 C CA . PRO A 1 91 ? 22.797 -18.606 -34.775 1.00 57.78 91 PRO A CA 1
ATOM 700 C C . PRO A 1 91 ? 23.233 -17.876 -36.043 1.00 57.78 91 PRO A C 1
ATOM 702 O O . PRO A 1 91 ? 22.807 -18.207 -37.156 1.00 57.78 91 PRO A O 1
ATOM 705 N N . THR A 1 92 ? 24.046 -16.839 -35.873 1.00 71.75 92 THR A N 1
ATOM 706 C CA . THR A 1 92 ? 24.533 -16.062 -37.014 1.00 71.75 92 THR A CA 1
ATOM 707 C C . THR A 1 92 ? 25.564 -16.886 -37.787 1.00 71.75 92 THR A C 1
ATOM 709 O O . THR A 1 92 ? 26.319 -17.666 -37.211 1.00 71.75 92 THR A O 1
ATOM 712 N N . LYS A 1 93 ? 25.625 -16.720 -39.117 1.00 54.69 93 LYS A N 1
ATOM 713 C CA . LYS A 1 93 ? 26.514 -17.482 -40.024 1.00 54.69 93 LYS A CA 1
ATOM 714 C C . LYS A 1 93 ? 27.998 -17.466 -39.604 1.00 54.69 93 LYS A C 1
ATOM 716 O O . LYS A 1 93 ? 28.736 -18.363 -39.989 1.00 54.69 93 LYS A O 1
ATOM 721 N N . LYS A 1 94 ? 28.426 -16.481 -38.802 1.00 64.00 94 LYS A N 1
ATOM 722 C CA . LYS A 1 94 ? 29.780 -16.401 -38.232 1.00 64.00 94 LYS A CA 1
ATOM 723 C C . LYS A 1 94 ? 30.046 -17.489 -37.177 1.00 64.00 94 LYS A C 1
ATOM 725 O O . LYS A 1 94 ? 31.074 -18.148 -37.265 1.00 64.00 94 LYS A O 1
ATOM 730 N N . GLU A 1 95 ? 29.098 -17.769 -36.279 1.00 63.72 95 GLU A N 1
ATOM 731 C CA . GLU A 1 95 ? 29.240 -18.821 -35.251 1.00 63.72 95 GLU A CA 1
ATOM 732 C C . GLU A 1 95 ? 29.225 -20.240 -35.835 1.00 63.72 95 GLU A C 1
ATOM 734 O O . GLU A 1 95 ? 29.863 -21.145 -35.300 1.00 63.72 95 GLU A O 1
ATOM 739 N N . GLN A 1 96 ? 28.513 -20.461 -36.947 1.00 64.69 96 GLN A N 1
ATOM 740 C CA . GLN A 1 96 ? 28.509 -21.771 -37.610 1.00 64.69 96 GLN A CA 1
ATOM 741 C C . GLN A 1 96 ? 29.862 -22.129 -38.238 1.00 64.69 96 GLN A C 1
ATOM 743 O O . GLN A 1 96 ? 30.177 -23.312 -38.348 1.00 64.69 96 GLN A O 1
ATOM 748 N N . VAL A 1 97 ? 30.647 -21.136 -38.666 1.00 68.75 97 VAL A N 1
ATOM 749 C CA . VAL A 1 97 ? 31.922 -21.374 -39.357 1.00 68.75 97 VAL A CA 1
ATOM 750 C C . VAL A 1 97 ? 33.053 -21.657 -38.365 1.00 68.75 97 VAL A C 1
ATOM 752 O O . VAL A 1 97 ? 33.881 -22.518 -38.642 1.00 68.75 97 VAL A O 1
ATOM 755 N N . GLU A 1 98 ? 33.057 -21.026 -37.188 1.00 68.31 98 GLU A N 1
ATOM 756 C CA . GLU A 1 98 ? 34.072 -21.291 -36.153 1.00 68.31 98 GLU A CA 1
ATOM 757 C C . GLU A 1 98 ? 33.957 -22.685 -35.525 1.00 68.31 98 GLU A C 1
ATOM 759 O O . GLU A 1 98 ? 34.972 -23.278 -35.183 1.00 68.31 98 GLU A O 1
ATOM 764 N N . ARG A 1 99 ? 32.751 -23.262 -35.434 1.00 63.16 99 ARG A N 1
ATOM 765 C CA . ARG A 1 99 ? 32.554 -24.623 -34.892 1.00 63.16 99 ARG A CA 1
ATOM 766 C C . ARG A 1 99 ? 33.014 -25.754 -35.817 1.00 63.16 99 ARG A C 1
ATOM 768 O O . ARG A 1 99 ? 32.954 -26.913 -35.419 1.00 63.16 99 ARG A O 1
ATOM 775 N N . ARG A 1 100 ? 33.390 -25.448 -37.063 1.00 57.94 100 ARG A N 1
ATOM 776 C CA . ARG A 1 100 ? 33.773 -26.446 -38.077 1.00 57.94 100 ARG A CA 1
ATOM 777 C C . ARG A 1 100 ? 35.288 -26.515 -38.307 1.00 57.94 100 ARG A C 1
ATOM 779 O O . ARG A 1 100 ? 35.711 -27.097 -39.304 1.00 57.94 100 ARG A O 1
ATOM 786 N N . LYS A 1 101 ? 36.079 -25.907 -37.425 1.00 49.75 101 LYS A N 1
ATOM 787 C CA . LYS A 1 101 ? 37.540 -25.958 -37.430 1.00 49.75 101 LYS A CA 1
ATOM 788 C C . LYS A 1 101 ? 38.025 -26.735 -36.214 1.00 49.75 101 LYS A C 1
ATOM 790 O O . LYS A 1 101 ? 39.011 -27.476 -36.386 1.00 49.75 101 LYS A O 1
#

Radius of gyration: 20.84 Å; chains: 1; bounding box: 47×39×56 Å

Organism: NCBI:txid2487519

Secondary structure (DSSP, 8-state):
----HHHHHHHHTS-TT-EE-HHHHHHHH---HHHHHTT--TT-PPPTT-SS--EEHHHHHHHHHHGGGTHHHHHHHHHHHHHTS---PPPPHHHHHHTT-

Foldseek 3Di:
DDQPVVLVVVLVPDDQQDKDALVSLCNVVVDDSVCVVVVVQQQQDADPPDPGGIGGNNSSVVCVVPPNVCNVPPVVVVVVVVPPPDDPDDDDPVVVVVVVD